Protein AF-A0A9N9GWT9-F1 (afdb_monomer_lite)

Foldseek 3Di:
DDPPPPVVVVVLVVVQVQQQQWQKDFPHDTARAEGEDQPDAAKEWEPLQCVVVVDDAPAAFQDFDDDPDPDTWGFGHKDAQTWMWTAGPVRDIDIDTGMYTYTYPVDNGIHMYDYNNRVVRRVVVVVVVVVVVVDDPDPPPPDDD

Radius of gyration: 19.14 Å; chains: 1; bounding box: 49×59×46 Å

InterPro domains:
  IPR021109 Aspartic peptidase domain superfamily [G3DSA:2.40.70.10] (4-132)

Secondary structure (DSSP, 8-state):
---HHHHHHHHHHHHHHHTTTEEEEETTEEEEEEEEETT-SSEEEEHHHHHHHT---SEE---EEE-SSS-EEEEEEEEEEEEEEEE-TTS-EEEEEEEEEEE----SS-EEEEEHHHHHHHHHHHHHHHHHHS-----------

Structure (mmCIF, N/CA/C/O backbone):
data_AF-A0A9N9GWT9-F1
#
_entry.id   AF-A0A9N9GWT9-F1
#
loop_
_atom_site.group_PDB
_atom_site.id
_atom_site.type_symbol
_atom_site.label_atom_id
_atom_site.label_alt_id
_atom_site.label_comp_id
_atom_site.label_asym_id
_atom_site.label_entity_id
_atom_site.label_seq_id
_atom_site.pdbx_PDB_ins_code
_atom_site.Cartn_x
_atom_site.Cartn_y
_atom_site.Cartn_z
_atom_site.occupancy
_atom_site.B_iso_or_equiv
_atom_site.auth_seq_id
_atom_site.auth_comp_id
_atom_site.auth_asym_id
_atom_site.auth_atom_id
_atom_site.pdbx_PDB_model_num
ATOM 1 N N . MET A 1 1 ? -6.503 30.831 30.557 1.00 34.03 1 MET A N 1
ATOM 2 C CA . MET A 1 1 ? -5.327 29.949 30.405 1.00 34.03 1 MET A CA 1
ATOM 3 C C . MET A 1 1 ? -5.705 28.859 29.419 1.00 34.03 1 MET A C 1
ATOM 5 O O . MET A 1 1 ? -6.690 28.172 29.647 1.00 34.03 1 MET A O 1
ATOM 9 N N . CYS A 1 2 ? -5.019 28.795 28.281 1.00 46.56 2 CYS A N 1
ATOM 10 C CA . CYS A 1 2 ? -5.364 27.924 27.158 1.00 46.56 2 CYS A CA 1
ATOM 11 C C . CYS A 1 2 ? -4.763 26.524 27.369 1.00 46.56 2 CYS A C 1
ATOM 13 O O . CYS A 1 2 ? -3.547 26.378 27.303 1.00 46.56 2 CYS A O 1
ATOM 15 N N . GLN A 1 3 ? -5.601 25.508 27.600 1.00 43.19 3 GLN A N 1
ATOM 16 C CA . GLN A 1 3 ? -5.197 24.093 27.715 1.00 43.19 3 GLN A CA 1
ATOM 17 C C . GLN A 1 3 ? -5.429 23.278 26.425 1.00 43.19 3 GLN A C 1
ATOM 19 O O . GLN A 1 3 ? -5.438 22.055 26.447 1.00 43.19 3 GLN A O 1
ATOM 24 N N . SER A 1 4 ? -5.601 23.928 25.273 1.00 50.72 4 SER A N 1
ATOM 25 C CA . SER A 1 4 ? -6.035 23.248 24.040 1.00 50.72 4 SER A CA 1
ATOM 26 C C . SER A 1 4 ? -4.920 22.548 23.248 1.00 50.72 4 SER A C 1
ATOM 28 O O . SER A 1 4 ? -5.225 21.804 22.326 1.00 50.72 4 SER A O 1
ATOM 30 N N . HIS A 1 5 ? -3.641 22.793 23.557 1.00 44.50 5 HIS A N 1
ATOM 31 C CA . HIS A 1 5 ? -2.523 22.343 22.709 1.00 44.50 5 HIS A CA 1
ATOM 32 C C . HIS A 1 5 ? -1.832 21.053 23.177 1.00 44.50 5 HIS A C 1
ATOM 34 O O . HIS A 1 5 ? -1.122 20.437 22.390 1.00 44.50 5 HIS A O 1
ATOM 40 N N . ILE A 1 6 ? -2.012 20.639 24.435 1.00 39.91 6 ILE A N 1
ATOM 41 C CA . ILE A 1 6 ? -1.310 19.465 24.988 1.00 39.91 6 ILE A CA 1
ATOM 42 C C . ILE A 1 6 ? -2.097 18.179 24.692 1.00 39.91 6 ILE A C 1
ATOM 44 O O . ILE A 1 6 ? -1.514 17.205 24.229 1.00 39.91 6 ILE A O 1
ATOM 48 N N . VAL A 1 7 ? -3.429 18.227 24.819 1.00 37.59 7 VAL A N 1
ATOM 49 C CA . VAL A 1 7 ? -4.326 17.077 24.588 1.00 37.59 7 VAL A CA 1
ATOM 50 C C . VAL A 1 7 ? -4.262 16.571 23.140 1.00 37.59 7 VAL A C 1
ATOM 52 O O . VAL A 1 7 ? -4.154 15.375 22.914 1.00 37.59 7 VAL A O 1
ATOM 55 N N . GLN A 1 8 ? -4.233 17.473 22.149 1.00 48.88 8 GLN A N 1
ATOM 56 C CA . GLN A 1 8 ? -4.192 17.092 20.726 1.00 48.88 8 GLN A CA 1
ATOM 57 C C . GLN A 1 8 ? -2.896 16.374 20.323 1.00 48.88 8 GLN A C 1
ATOM 59 O O . GLN A 1 8 ? -2.892 15.590 19.375 1.00 48.88 8 GLN A O 1
ATOM 64 N N . LYS A 1 9 ? -1.785 16.671 21.008 1.00 49.56 9 LYS A N 1
ATOM 65 C CA . LYS A 1 9 ? -0.478 16.093 20.694 1.00 49.56 9 LYS A CA 1
ATOM 66 C C . LYS A 1 9 ? -0.346 14.682 21.261 1.00 49.56 9 LYS A C 1
ATOM 68 O O . LYS A 1 9 ? 0.053 13.786 20.529 1.00 49.56 9 LYS A O 1
ATOM 73 N N . GLU A 1 10 ? -0.743 14.484 22.516 1.00 52.09 10 GLU A N 1
ATOM 74 C CA . GLU A 1 10 ? -0.733 13.159 23.150 1.00 52.09 10 GLU A CA 1
ATOM 75 C C . GLU A 1 10 ? -1.692 12.189 22.445 1.00 52.09 10 GLU A C 1
ATOM 77 O O . GLU A 1 10 ? -1.306 11.065 22.140 1.00 52.09 10 GLU A O 1
ATOM 82 N N . GLU A 1 11 ? -2.890 12.650 22.075 1.00 53.69 11 GLU A N 1
ATOM 83 C CA . GLU A 1 11 ? -3.880 11.840 21.354 1.00 53.69 11 GLU A CA 1
ATOM 84 C C . GLU A 1 11 ? -3.409 11.485 19.929 1.00 53.69 11 GLU A C 1
ATOM 86 O O . GLU A 1 11 ? -3.640 10.377 19.449 1.00 53.69 11 GLU A O 1
ATOM 91 N N . SER A 1 12 ? -2.672 12.386 19.265 1.00 60.41 12 SER A N 1
ATOM 92 C CA . SER A 1 12 ? -2.024 12.120 17.971 1.00 60.41 12 SER A CA 1
ATOM 93 C C . SER A 1 12 ? -0.888 11.101 18.086 1.00 60.41 12 SER A C 1
ATOM 95 O O . SER A 1 12 ? -0.756 10.240 17.216 1.00 60.41 12 SER A O 1
ATOM 97 N N . ASP A 1 13 ? -0.057 11.194 19.123 1.00 62.00 13 ASP A N 1
ATOM 98 C CA . ASP A 1 13 ? 1.092 10.304 19.323 1.00 62.00 13 ASP A CA 1
ATOM 99 C C . ASP A 1 13 ? 0.637 8.890 19.744 1.00 62.00 13 ASP A C 1
ATOM 101 O O . ASP A 1 13 ? 1.178 7.884 19.265 1.00 62.00 13 ASP A O 1
ATOM 105 N N . GLU A 1 14 ? -0.416 8.789 20.561 1.00 62.47 14 GLU A N 1
ATOM 106 C CA . GLU A 1 14 ? -1.082 7.525 20.902 1.00 62.47 14 GLU A CA 1
ATOM 107 C C . GLU A 1 14 ? -1.808 6.919 19.689 1.00 62.47 14 GLU A C 1
ATOM 109 O O . GLU A 1 14 ? -1.688 5.716 19.419 1.00 62.47 14 GLU A O 1
ATOM 114 N N . TRP A 1 15 ? -2.494 7.750 18.894 1.00 67.56 15 TRP A N 1
ATOM 115 C CA . TRP A 1 15 ? -3.095 7.348 17.621 1.00 67.56 15 TRP A CA 1
ATOM 116 C C . TRP A 1 15 ? -2.034 6.781 16.675 1.00 67.56 15 TRP A C 1
ATOM 118 O O . TRP A 1 15 ? -2.175 5.654 16.213 1.00 67.56 15 TRP A O 1
ATOM 128 N N . PHE A 1 16 ? -0.920 7.481 16.461 1.00 63.56 16 PHE A N 1
ATOM 129 C CA . PHE A 1 16 ? 0.172 7.014 15.602 1.00 63.56 16 PHE A CA 1
ATOM 130 C C . PHE A 1 16 ? 0.789 5.699 16.084 1.00 63.56 16 PHE A C 1
ATOM 132 O O . PHE A 1 16 ? 1.068 4.809 15.278 1.00 63.56 16 PHE A O 1
ATOM 139 N N . SER A 1 17 ? 0.971 5.554 17.397 1.00 66.38 17 SER A N 1
ATOM 140 C CA . SER A 1 17 ? 1.491 4.327 18.011 1.00 66.38 17 SER A CA 1
ATOM 141 C C . SER A 1 17 ? 0.524 3.149 17.842 1.00 66.38 17 SER A C 1
ATOM 143 O O . SER A 1 17 ? 0.947 2.003 17.698 1.00 66.38 17 SER A O 1
ATOM 145 N N . SER A 1 18 ? -0.781 3.424 17.779 1.00 64.19 18 SER A N 1
ATOM 146 C CA . SER A 1 18 ? -1.817 2.424 17.498 1.00 64.19 18 SER A CA 1
ATOM 147 C C . SER A 1 18 ? -1.812 1.932 16.047 1.00 64.19 18 SER A C 1
ATOM 149 O O . SER A 1 18 ? -2.374 0.870 15.775 1.00 64.19 18 SER A O 1
ATOM 151 N N . LEU A 1 19 ? -1.176 2.677 15.135 1.00 62.47 19 LEU A N 1
ATOM 152 C CA . LEU A 1 19 ? -1.139 2.402 13.698 1.00 62.47 19 LEU A CA 1
ATOM 153 C C . LEU A 1 19 ? 0.171 1.781 13.198 1.00 62.47 19 LEU A C 1
ATOM 155 O O . LEU A 1 19 ? 0.279 1.484 12.012 1.00 62.47 19 LEU A O 1
ATOM 159 N N . GLN A 1 20 ? 1.162 1.560 14.066 1.00 56.03 20 GLN A N 1
ATOM 160 C CA . GLN A 1 20 ? 2.443 0.966 13.656 1.00 56.03 20 GLN A CA 1
ATOM 161 C C . GLN A 1 20 ? 2.331 -0.479 13.132 1.00 56.03 20 GLN A C 1
ATOM 163 O O . GLN A 1 20 ? 3.287 -0.964 12.541 1.00 56.03 20 GLN A O 1
ATOM 168 N N . TYR A 1 21 ? 1.177 -1.140 13.296 1.00 57.69 21 TYR A N 1
ATOM 169 C CA . TYR A 1 21 ? 0.906 -2.501 12.814 1.00 57.69 21 TYR A CA 1
ATOM 170 C C . TYR A 1 21 ? -0.539 -2.614 12.322 1.00 57.69 21 TYR A C 1
ATOM 172 O O . TYR A 1 21 ? -1.400 -3.221 12.968 1.00 57.69 21 TYR A O 1
ATOM 180 N N . LEU A 1 22 ? -0.843 -1.933 11.220 1.00 68.06 22 LEU A N 1
ATOM 181 C CA . LEU A 1 22 ? -2.191 -1.918 10.669 1.00 68.06 22 LEU A CA 1
ATOM 182 C C . LEU A 1 22 ? -2.454 -3.165 9.831 1.00 68.06 22 LEU A C 1
ATOM 184 O O . LEU A 1 22 ? -1.637 -3.576 9.015 1.00 68.06 22 LEU A O 1
ATOM 188 N N . ASN A 1 23 ? -3.658 -3.712 9.975 1.00 78.38 23 ASN A N 1
ATOM 189 C CA . ASN A 1 23 ? -4.225 -4.546 8.927 1.00 78.38 23 ASN A CA 1
ATOM 190 C C . ASN A 1 23 ? -4.847 -3.603 7.902 1.00 78.38 23 ASN A C 1
ATOM 192 O O . ASN A 1 23 ? -5.929 -3.043 8.127 1.00 78.38 23 ASN A O 1
ATOM 196 N N . ALA A 1 24 ? -4.134 -3.395 6.803 1.00 84.44 24 ALA A N 1
ATOM 197 C CA . ALA A 1 24 ? -4.643 -2.641 5.677 1.00 84.44 24 ALA A CA 1
ATOM 198 C C . ALA A 1 24 ? -5.363 -3.584 4.718 1.00 84.44 24 ALA A C 1
ATOM 200 O O . ALA A 1 24 ? -4.994 -4.745 4.545 1.00 84.44 24 ALA A O 1
ATOM 201 N N . LYS A 1 25 ? -6.411 -3.077 4.082 1.00 88.19 25 LYS A N 1
ATOM 202 C CA . LYS A 1 25 ? -7.122 -3.776 3.026 1.00 88.19 25 LYS A CA 1
ATOM 203 C C . LYS A 1 25 ? -7.081 -2.933 1.764 1.00 88.19 25 LYS A C 1
ATOM 205 O O . LYS A 1 25 ? -7.479 -1.769 1.782 1.00 88.19 25 LYS A O 1
ATOM 210 N N . ILE A 1 26 ? -6.623 -3.541 0.681 1.00 89.12 26 ILE A N 1
ATOM 211 C CA . ILE A 1 26 ? -6.654 -2.965 -0.662 1.00 89.12 26 ILE A CA 1
ATOM 212 C C . ILE A 1 26 ? -7.534 -3.877 -1.504 1.00 89.12 26 ILE A C 1
ATOM 214 O O . ILE A 1 26 ? -7.266 -5.074 -1.589 1.00 89.12 26 ILE A O 1
ATOM 218 N N . ASP A 1 27 ? -8.616 -3.338 -2.063 1.00 87.12 27 ASP A N 1
ATOM 219 C CA . ASP A 1 27 ? -9.694 -4.111 -2.689 1.00 87.12 27 ASP A CA 1
ATOM 220 C C . ASP A 1 27 ? -10.174 -5.274 -1.792 1.00 87.12 27 ASP A C 1
ATOM 222 O O . ASP A 1 27 ? -10.892 -5.081 -0.801 1.00 87.12 27 ASP A O 1
ATOM 226 N N . ASN A 1 28 ? -9.740 -6.494 -2.121 1.00 85.94 28 ASN A N 1
ATOM 227 C CA . ASN A 1 28 ? -10.047 -7.738 -1.421 1.00 85.94 28 ASN A CA 1
ATOM 228 C C . ASN A 1 28 ? -8.828 -8.369 -0.730 1.00 85.94 28 ASN A C 1
ATOM 230 O O . ASN A 1 28 ? -8.996 -9.362 -0.024 1.00 85.94 28 ASN A O 1
ATOM 234 N N . LEU A 1 29 ? -7.634 -7.796 -0.894 1.00 89.19 29 LEU A N 1
ATOM 235 C CA . LEU A 1 29 ? -6.397 -8.283 -0.297 1.00 89.19 29 LEU A CA 1
ATOM 236 C C . LEU A 1 29 ? -6.193 -7.661 1.084 1.00 89.19 29 LEU A C 1
ATOM 238 O O . LEU A 1 29 ? -6.209 -6.439 1.238 1.00 89.19 29 LEU A O 1
ATOM 242 N N . LEU A 1 30 ? -5.992 -8.514 2.086 1.00 88.81 30 LEU A N 1
ATOM 243 C CA . LEU A 1 30 ? -5.584 -8.096 3.420 1.00 88.81 30 LEU A CA 1
ATOM 244 C C . LEU A 1 30 ? -4.057 -8.130 3.501 1.00 88.81 30 LEU A C 1
ATOM 246 O O . LEU A 1 30 ? -3.447 -9.162 3.237 1.00 88.81 30 LEU A O 1
ATOM 250 N N . ILE 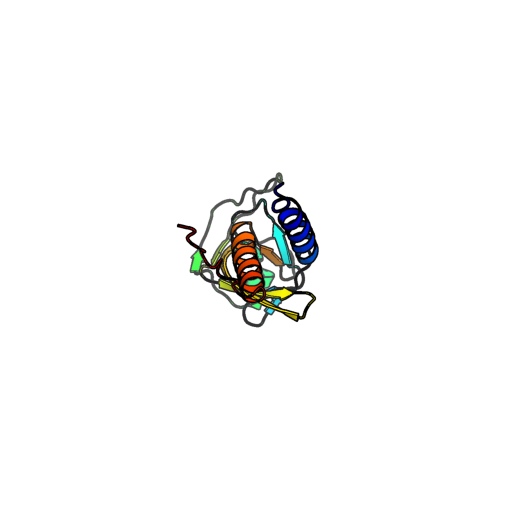A 1 31 ? -3.469 -6.996 3.862 1.00 87.31 31 ILE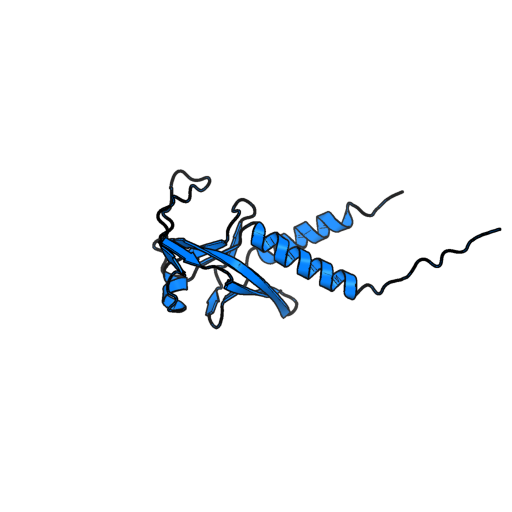 A N 1
ATOM 251 C CA . ILE A 1 31 ? -2.032 -6.801 4.010 1.00 87.31 31 ILE A CA 1
ATOM 252 C C . ILE A 1 31 ? -1.765 -6.625 5.501 1.00 87.31 31 ILE A C 1
ATOM 254 O O . ILE A 1 31 ? -2.151 -5.618 6.100 1.00 87.31 31 ILE A O 1
ATOM 258 N N . SER A 1 32 ? -1.159 -7.647 6.100 1.00 80.00 32 SER A N 1
ATOM 259 C CA . SER A 1 32 ? -0.766 -7.649 7.511 1.00 80.00 32 SER A CA 1
ATOM 260 C C . SER A 1 32 ? 0.564 -6.940 7.746 1.00 80.00 32 SER A C 1
ATOM 262 O O . SER A 1 32 ? 0.766 -6.392 8.826 1.00 80.00 32 SER A O 1
ATOM 264 N N . ASP A 1 33 ? 1.447 -6.918 6.743 1.00 81.62 33 ASP A N 1
ATOM 265 C CA . ASP A 1 33 ? 2.705 -6.173 6.785 1.00 81.62 33 ASP A CA 1
ATOM 266 C C . ASP A 1 33 ? 2.514 -4.775 6.185 1.00 81.62 33 ASP A C 1
ATOM 268 O O . ASP A 1 33 ? 2.938 -4.456 5.069 1.00 81.62 33 ASP A O 1
ATOM 272 N N . SER A 1 34 ? 1.758 -3.948 6.911 1.00 82.25 34 SER A N 1
ATOM 273 C CA . SER A 1 34 ? 1.607 -2.539 6.568 1.00 82.25 34 SER A CA 1
ATOM 274 C C . SER A 1 34 ? 2.163 -1.633 7.656 1.00 82.25 34 SER A C 1
ATOM 276 O O . SER A 1 34 ? 1.851 -1.791 8.839 1.00 82.25 34 SER A O 1
ATOM 278 N N . PHE A 1 35 ? 2.987 -0.669 7.247 1.00 78.44 35 PHE A N 1
ATOM 279 C CA . PHE A 1 35 ? 3.651 0.257 8.157 1.00 78.44 35 PHE A CA 1
ATOM 280 C C . PHE A 1 35 ? 3.547 1.706 7.681 1.00 78.44 35 PHE A C 1
ATOM 282 O O . PHE A 1 35 ? 3.382 2.010 6.496 1.00 78.44 35 PHE A O 1
ATOM 289 N N . LEU A 1 36 ? 3.632 2.619 8.647 1.00 81.44 36 LEU A N 1
ATOM 290 C CA . LEU A 1 36 ? 3.607 4.056 8.415 1.00 81.44 36 LEU A CA 1
ATOM 291 C C . LEU A 1 36 ? 5.032 4.595 8.336 1.00 81.44 36 LEU A C 1
ATOM 293 O O . LEU A 1 36 ? 5.801 4.442 9.285 1.00 81.44 36 LEU A O 1
ATOM 297 N N . ASP A 1 37 ? 5.355 5.297 7.252 1.00 81.38 37 ASP A N 1
ATOM 298 C CA . ASP A 1 37 ? 6.605 6.044 7.143 1.00 81.38 37 ASP A CA 1
ATOM 299 C C . ASP A 1 37 ? 6.324 7.547 6.993 1.00 81.38 37 ASP A C 1
ATOM 301 O O . ASP A 1 37 ? 6.098 8.035 5.881 1.00 81.38 37 ASP A O 1
ATOM 305 N N . PRO A 1 38 ? 6.371 8.331 8.088 1.00 78.19 38 PRO A N 1
ATOM 306 C CA . PRO A 1 38 ? 6.169 9.777 8.021 1.00 78.19 38 PRO A CA 1
ATOM 307 C C . PRO A 1 38 ? 7.296 10.508 7.275 1.00 78.19 38 PRO A C 1
ATOM 309 O O . PRO A 1 38 ? 7.157 11.695 6.984 1.00 78.19 38 PRO A O 1
ATOM 312 N N . ARG A 1 39 ? 8.421 9.837 6.982 1.00 78.25 39 ARG A N 1
ATOM 313 C CA . ARG A 1 39 ? 9.522 10.402 6.189 1.00 78.25 39 ARG A CA 1
ATOM 314 C C . ARG A 1 39 ? 9.372 10.137 4.695 1.00 78.25 39 ARG A C 1
ATOM 316 O O . ARG A 1 39 ? 10.058 10.795 3.915 1.00 78.25 39 ARG A O 1
ATOM 323 N N . SER A 1 40 ? 8.488 9.226 4.294 1.00 80.75 40 SER A N 1
ATOM 324 C CA . SER A 1 40 ? 8.118 9.042 2.894 1.00 80.75 40 SER A CA 1
ATOM 325 C C . SER A 1 40 ? 6.961 9.968 2.541 1.00 80.75 40 SER A C 1
ATOM 327 O O . SER A 1 40 ? 6.009 10.096 3.300 1.00 80.75 40 SER A O 1
ATOM 329 N N . GLU A 1 41 ? 6.989 10.614 1.381 1.00 82.56 41 GLU A N 1
ATOM 330 C CA . GLU A 1 41 ? 5.869 11.451 0.930 1.00 82.56 41 GLU A CA 1
ATOM 331 C C . GLU A 1 41 ? 4.750 10.620 0.278 1.00 82.56 41 GLU A C 1
ATOM 333 O O . GLU A 1 41 ? 3.566 10.963 0.373 1.00 82.56 41 GLU A O 1
ATOM 338 N N . ILE A 1 42 ? 5.126 9.499 -0.342 1.00 81.56 42 ILE A N 1
ATOM 339 C CA . ILE A 1 42 ? 4.289 8.662 -1.208 1.00 81.56 42 ILE A CA 1
ATOM 340 C C . ILE A 1 42 ? 4.180 7.261 -0.590 1.00 81.56 42 ILE A C 1
ATOM 342 O O . ILE A 1 42 ? 5.064 6.828 0.152 1.00 81.56 42 ILE A O 1
ATOM 346 N N . GLY A 1 43 ? 3.079 6.556 -0.859 1.00 88.56 43 GLY A N 1
ATOM 347 C CA . GLY A 1 43 ? 2.949 5.156 -0.466 1.00 88.56 43 GLY A CA 1
ATOM 348 C C . GLY A 1 43 ? 3.756 4.219 -1.368 1.00 88.56 43 GLY A C 1
ATOM 349 O O . GLY A 1 43 ? 3.993 4.522 -2.537 1.00 88.56 43 GLY A O 1
ATOM 350 N N . VAL A 1 44 ? 4.146 3.057 -0.851 1.00 89.75 44 VAL A N 1
ATOM 351 C CA . VAL A 1 44 ? 4.924 2.061 -1.599 1.00 89.75 44 VAL A CA 1
ATOM 352 C C . VAL A 1 44 ? 4.259 0.689 -1.526 1.00 89.75 44 VAL A C 1
ATOM 354 O O . VAL A 1 44 ? 3.790 0.283 -0.465 1.00 89.75 44 VAL A O 1
ATOM 357 N N . LEU A 1 45 ? 4.230 -0.004 -2.664 1.00 91.50 45 LEU A N 1
ATOM 358 C CA . LEU A 1 45 ? 3.732 -1.369 -2.835 1.00 91.50 45 LEU A CA 1
ATOM 359 C C . LEU A 1 45 ? 4.853 -2.246 -3.389 1.00 91.50 45 LEU A C 1
ATOM 361 O O . LEU A 1 45 ? 5.570 -1.814 -4.296 1.00 91.50 45 LEU A O 1
ATOM 365 N N . ASN A 1 46 ? 4.977 -3.471 -2.885 1.00 91.50 46 ASN A N 1
ATOM 366 C CA . ASN A 1 46 ? 5.934 -4.431 -3.429 1.00 91.50 46 ASN A CA 1
ATOM 367 C C . ASN A 1 46 ? 5.349 -5.334 -4.528 1.00 91.50 46 ASN A C 1
ATOM 369 O O . ASN A 1 46 ? 4.129 -5.454 -4.670 1.00 91.50 46 ASN A O 1
ATOM 373 N N . ASP A 1 47 ? 6.232 -6.021 -5.257 1.00 91.50 47 ASP A N 1
ATOM 374 C CA . ASP A 1 47 ? 5.895 -7.022 -6.281 1.00 91.50 47 ASP A CA 1
ATOM 375 C C . ASP A 1 47 ? 4.856 -8.043 -5.812 1.00 91.50 47 ASP A C 1
ATOM 377 O O . ASP A 1 47 ? 3.882 -8.292 -6.522 1.00 91.50 47 ASP A O 1
ATOM 381 N N . SER A 1 48 ? 5.019 -8.607 -4.611 1.00 91.81 48 SER A N 1
ATOM 382 C CA . SER A 1 48 ? 4.079 -9.602 -4.080 1.00 91.81 48 SER A CA 1
ATOM 383 C C . SER A 1 48 ? 2.653 -9.047 -3.975 1.00 91.81 48 SER A C 1
ATOM 385 O O . SER A 1 48 ? 1.698 -9.691 -4.415 1.00 91.81 48 SER A O 1
ATOM 387 N N . THR A 1 49 ? 2.502 -7.806 -3.501 1.00 92.25 49 THR A N 1
ATOM 388 C CA . THR A 1 49 ? 1.193 -7.142 -3.409 1.00 92.25 49 THR A CA 1
ATOM 389 C C . THR A 1 49 ? 0.571 -6.920 -4.783 1.00 92.25 49 THR A C 1
ATOM 391 O O . THR A 1 49 ? -0.599 -7.239 -4.993 1.00 92.25 49 THR A O 1
ATOM 394 N N . ILE A 1 50 ? 1.347 -6.402 -5.737 1.00 92.06 50 ILE A N 1
ATOM 395 C CA . ILE A 1 50 ? 0.854 -6.130 -7.094 1.00 92.06 50 ILE A CA 1
ATOM 396 C C . ILE A 1 50 ? 0.449 -7.426 -7.802 1.00 92.06 50 ILE A C 1
ATOM 398 O O . ILE A 1 50 ? -0.617 -7.483 -8.418 1.00 92.06 50 ILE A O 1
ATOM 402 N N . ASN A 1 51 ? 1.254 -8.480 -7.658 1.00 91.75 51 ASN A N 1
ATOM 403 C CA . ASN A 1 51 ? 0.978 -9.795 -8.227 1.00 91.75 51 ASN A CA 1
ATOM 404 C C . ASN A 1 51 ? -0.278 -10.428 -7.618 1.00 91.75 51 ASN A C 1
ATOM 406 O O . ASN A 1 51 ? -1.105 -10.964 -8.355 1.00 91.75 51 ASN A O 1
ATOM 410 N N . ALA A 1 52 ? -0.464 -10.322 -6.299 1.00 91.50 52 ALA A N 1
ATOM 411 C CA . ALA A 1 52 ? -1.654 -10.825 -5.615 1.00 91.50 52 ALA A CA 1
ATOM 412 C C . ALA A 1 52 ? -2.935 -10.084 -6.034 1.00 91.50 52 ALA A C 1
ATOM 414 O O . ALA A 1 52 ? -3.996 -10.697 -6.151 1.00 91.50 52 ALA A O 1
ATOM 415 N N . LEU A 1 53 ? -2.839 -8.777 -6.292 1.00 91.06 53 LEU A N 1
ATOM 416 C CA . LEU A 1 53 ? -3.947 -7.966 -6.802 1.00 91.06 53 LEU A CA 1
ATOM 417 C C . LEU A 1 53 ? -4.190 -8.167 -8.309 1.00 91.06 53 LEU A C 1
ATOM 419 O O . LEU A 1 53 ? -5.251 -7.804 -8.817 1.00 91.06 53 LEU A O 1
ATOM 423 N N . GLY A 1 54 ? -3.221 -8.729 -9.041 1.00 91.81 54 GLY A N 1
ATOM 424 C CA . GLY A 1 54 ? -3.268 -8.846 -10.500 1.00 91.81 54 GLY A CA 1
ATOM 425 C C . GLY A 1 54 ? -3.286 -7.488 -11.209 1.00 91.81 54 GLY A C 1
ATOM 426 O O . GLY A 1 54 ? -3.786 -7.373 -12.332 1.00 91.81 54 GLY A O 1
ATOM 427 N N . TRP A 1 55 ? -2.791 -6.443 -10.545 1.00 91.12 55 TRP A N 1
ATOM 428 C CA . TRP A 1 55 ? -2.827 -5.081 -11.059 1.00 91.12 55 TRP A CA 1
ATOM 429 C C . TRP A 1 55 ? -1.744 -4.839 -12.107 1.00 91.12 55 TRP A C 1
ATOM 431 O O . TRP A 1 55 ? -0.673 -5.442 -12.101 1.00 91.12 55 TRP A O 1
ATOM 441 N N . LYS A 1 56 ? -2.018 -3.895 -13.008 1.00 88.00 56 LYS A N 1
ATOM 442 C CA . LYS A 1 56 ? -1.038 -3.374 -13.963 1.00 88.00 56 LYS A CA 1
ATOM 443 C C . LYS A 1 56 ? -0.807 -1.906 -13.668 1.00 88.00 56 LYS A C 1
ATOM 445 O O . LYS A 1 56 ? -1.773 -1.172 -13.483 1.00 88.00 56 LYS A O 1
ATOM 450 N N . ALA A 1 57 ? 0.458 -1.495 -13.633 1.00 85.75 57 ALA A N 1
ATOM 451 C CA . ALA A 1 57 ? 0.815 -0.106 -13.386 1.00 85.75 57 ALA A CA 1
ATOM 452 C C . ALA A 1 57 ? 0.119 0.819 -14.392 1.00 85.75 57 ALA A C 1
ATOM 454 O O . ALA A 1 57 ? 0.150 0.572 -15.600 1.00 85.75 57 ALA A O 1
ATOM 455 N N . ASN A 1 58 ? -0.472 1.907 -13.893 1.00 86.12 58 ASN A N 1
ATOM 456 C CA . ASN A 1 58 ? -1.113 2.927 -14.724 1.00 86.12 58 ASN A CA 1
ATOM 457 C C . ASN A 1 58 ? -0.081 3.559 -15.665 1.00 86.12 58 ASN A C 1
ATOM 459 O O . ASN A 1 58 ? -0.374 3.906 -16.809 1.00 86.12 58 ASN A O 1
ATOM 463 N N . LYS A 1 59 ? 1.142 3.716 -15.152 1.00 84.50 59 LYS A N 1
ATOM 464 C CA . LYS A 1 59 ? 2.293 4.253 -15.866 1.00 84.50 59 LYS A CA 1
ATOM 465 C C . LYS A 1 59 ? 3.553 3.535 -15.397 1.00 84.50 59 LYS A C 1
ATOM 467 O O . LYS A 1 59 ? 3.724 3.339 -14.193 1.00 84.50 59 LYS A O 1
ATOM 472 N N . SER A 1 60 ? 4.444 3.187 -16.323 1.00 80.81 60 SER A N 1
ATOM 473 C CA . SER A 1 60 ? 5.789 2.740 -15.960 1.00 80.81 60 SER A CA 1
ATOM 474 C C . SER A 1 60 ? 6.573 3.885 -15.319 1.00 80.81 60 SER A C 1
ATOM 476 O O . SER A 1 60 ? 6.390 5.063 -15.643 1.00 80.81 60 SER A O 1
ATOM 478 N N . SER A 1 61 ? 7.438 3.534 -14.380 1.00 79.00 61 SER A N 1
ATOM 479 C CA . SER A 1 61 ? 8.372 4.459 -13.753 1.00 79.00 61 SER A CA 1
ATOM 480 C C . SER A 1 61 ? 9.774 3.909 -13.900 1.00 79.00 61 SER A C 1
ATOM 482 O O . SER A 1 61 ? 9.934 2.699 -13.911 1.00 79.00 61 SER A O 1
ATOM 484 N N . ASP A 1 62 ? 10.756 4.799 -13.976 1.00 75.50 62 ASP A N 1
ATOM 485 C CA . ASP A 1 62 ? 12.181 4.458 -13.881 1.00 75.50 62 ASP A CA 1
ATOM 486 C C . ASP A 1 62 ? 12.911 5.407 -12.915 1.00 75.50 62 ASP A C 1
ATOM 488 O O . ASP A 1 62 ? 14.133 5.538 -12.938 1.00 75.50 62 ASP A O 1
ATOM 492 N N . PHE A 1 63 ? 12.168 6.121 -12.062 1.00 75.31 63 PHE A N 1
ATOM 493 C CA . PHE A 1 63 ? 12.783 7.014 -11.085 1.00 75.31 63 PHE A CA 1
ATOM 494 C C . PHE A 1 63 ? 13.382 6.215 -9.927 1.00 75.31 63 PHE A C 1
ATOM 496 O O . PHE A 1 63 ? 12.750 5.305 -9.379 1.00 75.31 63 PHE A O 1
ATOM 503 N N . ASP A 1 64 ? 14.588 6.598 -9.525 1.00 75.12 64 ASP A N 1
ATOM 504 C CA . ASP A 1 64 ? 15.241 6.038 -8.352 1.00 75.12 64 ASP A CA 1
ATOM 505 C C . ASP A 1 64 ? 14.587 6.593 -7.082 1.00 75.12 64 ASP A C 1
ATOM 507 O O . ASP A 1 64 ? 14.632 7.794 -6.801 1.00 75.12 64 ASP A O 1
ATOM 511 N N . ILE A 1 65 ? 13.995 5.708 -6.282 1.00 73.38 65 ILE A N 1
ATOM 512 C CA . ILE A 1 65 ? 13.541 6.040 -4.937 1.00 73.38 65 ILE A CA 1
ATOM 513 C C . ILE A 1 65 ? 14.763 5.981 -4.033 1.00 73.38 65 ILE A C 1
ATOM 515 O O . ILE A 1 65 ? 15.256 4.913 -3.652 1.00 73.38 65 ILE A O 1
ATOM 519 N N . LYS A 1 66 ? 15.276 7.160 -3.692 1.00 70.00 66 LYS A N 1
ATOM 520 C CA . LYS A 1 66 ? 16.341 7.293 -2.708 1.00 70.00 66 LYS A CA 1
ATOM 521 C C . LYS A 1 66 ? 15.727 7.409 -1.318 1.00 70.00 66 LYS A C 1
ATOM 523 O O . LYS A 1 66 ? 15.269 8.475 -0.918 1.00 70.00 66 LYS A O 1
ATOM 528 N N . GLY A 1 67 ? 15.737 6.299 -0.588 1.00 64.19 67 GLY A N 1
ATOM 529 C CA . GLY A 1 67 ? 15.470 6.311 0.845 1.00 64.19 67 GLY A CA 1
ATOM 530 C C . GLY A 1 67 ? 16.634 6.918 1.634 1.00 64.19 67 GLY A C 1
ATOM 531 O O . GLY A 1 67 ? 17.668 7.306 1.089 1.00 64.19 67 GLY A O 1
ATOM 532 N N . ASN A 1 68 ? 16.494 6.942 2.957 1.00 61.62 68 ASN A N 1
ATOM 533 C CA . ASN A 1 68 ? 17.558 7.391 3.861 1.00 61.62 68 ASN A CA 1
ATOM 534 C C . ASN A 1 68 ? 18.690 6.346 4.028 1.00 61.62 68 ASN A C 1
ATOM 536 O O . ASN A 1 68 ? 19.612 6.541 4.819 1.00 61.62 68 ASN A O 1
ATOM 540 N N . SER A 1 69 ? 18.596 5.215 3.323 1.00 60.62 69 SER A N 1
ATOM 541 C CA . SER A 1 69 ? 19.580 4.135 3.308 1.00 60.62 69 SER A CA 1
ATOM 542 C C . SER A 1 69 ? 20.564 4.306 2.144 1.00 60.62 69 SER A C 1
ATOM 544 O O . SER A 1 69 ? 20.372 5.116 1.237 1.00 60.62 69 SER A O 1
ATOM 546 N N . LYS A 1 70 ? 21.649 3.525 2.148 1.00 60.28 70 LYS A N 1
ATOM 547 C CA . LYS A 1 70 ? 22.619 3.504 1.039 1.00 60.28 70 LYS A CA 1
ATOM 548 C C . LYS A 1 70 ? 22.054 2.901 -0.256 1.00 60.28 70 LYS A C 1
ATOM 550 O O . LYS A 1 70 ? 22.718 2.991 -1.283 1.00 60.28 70 LYS A O 1
ATOM 555 N N . HIS A 1 71 ? 20.870 2.292 -0.214 1.00 58.62 71 HIS A N 1
ATOM 556 C CA . HIS A 1 71 ? 20.290 1.566 -1.336 1.00 58.62 71 HIS A CA 1
ATOM 557 C C . HIS A 1 71 ? 19.181 2.401 -1.985 1.00 58.62 71 HIS A C 1
ATOM 559 O O . HIS A 1 71 ? 18.166 2.704 -1.360 1.00 58.62 71 HIS A O 1
ATOM 565 N N . SER A 1 72 ? 19.389 2.791 -3.244 1.00 60.03 72 SER A N 1
ATOM 566 C CA . SER A 1 72 ? 18.338 3.321 -4.113 1.00 60.03 72 SER A CA 1
ATOM 567 C C . SER A 1 7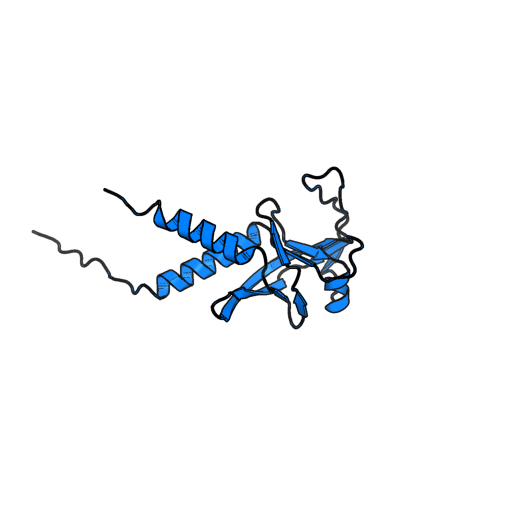2 ? 17.531 2.153 -4.667 1.00 60.03 72 SER A C 1
ATOM 569 O O . SER A 1 72 ? 18.103 1.259 -5.291 1.00 60.03 72 SER A O 1
ATOM 571 N N . THR A 1 73 ? 16.221 2.157 -4.442 1.00 75.62 73 THR A N 1
ATOM 572 C CA . THR A 1 73 ? 15.323 1.160 -5.036 1.00 75.62 73 THR A CA 1
ATOM 573 C C . THR A 1 73 ? 14.672 1.778 -6.259 1.00 75.62 73 THR A C 1
ATOM 575 O O . THR A 1 73 ? 14.209 2.917 -6.202 1.00 75.62 73 THR A O 1
ATOM 578 N N . LYS A 1 74 ? 14.646 1.057 -7.379 1.00 83.44 74 LYS A N 1
ATOM 579 C CA . LYS A 1 74 ? 13.975 1.551 -8.580 1.00 83.44 74 LYS A CA 1
ATOM 580 C C . LYS A 1 74 ? 12.469 1.438 -8.415 1.00 83.44 74 LYS A C 1
ATOM 582 O O . LYS A 1 74 ? 11.961 0.391 -8.024 1.00 83.44 74 LYS A O 1
ATOM 587 N N . SER A 1 75 ? 11.770 2.522 -8.733 1.00 85.56 75 SER A N 1
ATOM 588 C CA . SER A 1 75 ? 10.333 2.438 -8.961 1.00 85.56 75 SER A CA 1
ATOM 589 C C . SER A 1 75 ? 10.079 1.749 -10.294 1.00 85.56 75 SER A C 1
ATOM 591 O O . SER A 1 75 ? 10.698 2.123 -11.281 1.00 85.56 75 SER A O 1
ATOM 593 N N . LEU A 1 76 ? 9.179 0.772 -10.324 1.00 88.00 76 LEU A N 1
ATOM 594 C CA . LEU A 1 76 ? 8.812 0.023 -11.531 1.00 88.00 76 LEU A CA 1
ATOM 595 C C . LEU A 1 76 ? 7.533 0.569 -12.182 1.00 88.00 76 LEU A C 1
ATOM 597 O O . LEU A 1 76 ? 7.285 0.408 -13.379 1.00 88.00 76 LEU A O 1
ATOM 601 N N . GLY A 1 77 ? 6.714 1.274 -11.405 1.00 90.50 77 GLY A N 1
ATOM 602 C CA . GLY A 1 77 ? 5.423 1.765 -11.857 1.00 90.50 77 GLY A CA 1
ATOM 603 C C . GLY A 1 77 ? 4.721 2.660 -10.847 1.00 90.50 77 GLY A C 1
ATOM 604 O O . GLY A 1 77 ? 5.125 2.762 -9.688 1.00 90.50 77 GLY A O 1
ATOM 605 N N . TRP A 1 78 ? 3.658 3.306 -11.318 1.00 90.44 78 TRP A N 1
ATOM 606 C CA . TRP A 1 78 ? 2.774 4.155 -10.525 1.00 90.44 78 TRP A CA 1
ATOM 607 C C . TRP A 1 78 ? 1.347 3.634 -10.560 1.00 90.44 78 TRP A C 1
ATOM 609 O O . TRP A 1 78 ? 0.822 3.290 -11.623 1.00 90.44 78 TRP A O 1
ATOM 619 N N . PHE A 1 79 ? 0.707 3.691 -9.402 1.00 90.31 79 PHE A N 1
ATOM 620 C CA . PHE A 1 79 ? -0.722 3.505 -9.236 1.00 90.31 79 PHE A CA 1
ATOM 621 C C . PHE A 1 79 ? -1.303 4.793 -8.670 1.00 90.31 79 PHE A C 1
ATOM 623 O O . PHE A 1 79 ? -0.827 5.308 -7.656 1.00 90.31 79 PHE A O 1
ATOM 630 N N . THR A 1 80 ? -2.307 5.339 -9.342 1.00 90.12 80 THR A N 1
ATOM 631 C CA . THR A 1 80 ? -3.007 6.543 -8.892 1.00 90.12 80 THR A CA 1
ATOM 632 C C . THR A 1 80 ? -4.408 6.189 -8.445 1.00 90.12 80 THR A C 1
ATOM 634 O O . THR A 1 80 ? -4.987 5.219 -8.928 1.00 90.12 80 THR A O 1
ATOM 637 N N . ASP A 1 81 ? -4.942 6.992 -7.530 1.00 88.69 81 ASP A N 1
ATOM 638 C CA . ASP A 1 81 ? -6.325 6.880 -7.062 1.00 88.69 81 ASP A CA 1
ATOM 639 C C . ASP A 1 81 ? -6.688 5.505 -6.475 1.00 88.69 81 ASP A C 1
ATOM 641 O O . ASP A 1 81 ? -7.829 5.051 -6.548 1.00 88.69 81 ASP A O 1
ATOM 645 N N . VAL A 1 82 ? -5.721 4.857 -5.825 1.00 89.50 82 VAL A N 1
ATOM 646 C CA . VAL A 1 82 ? -5.929 3.587 -5.129 1.00 89.50 82 VAL A CA 1
ATOM 647 C C . VAL A 1 82 ? -6.621 3.838 -3.798 1.00 89.50 82 VAL A C 1
ATOM 649 O O . VAL A 1 82 ? -6.127 4.613 -2.976 1.00 89.50 82 VAL A O 1
ATOM 652 N N . SER A 1 83 ? -7.740 3.155 -3.560 1.00 90.50 83 SER A N 1
ATOM 653 C CA . SER A 1 83 ? -8.424 3.147 -2.267 1.00 90.50 83 SER A CA 1
ATOM 654 C C . SER A 1 83 ? -7.808 2.124 -1.315 1.00 90.50 83 SER A C 1
ATOM 656 O O . SER A 1 83 ? -7.740 0.937 -1.636 1.00 90.50 83 SER A O 1
ATOM 658 N N . VAL A 1 84 ? -7.425 2.570 -0.120 1.00 88.62 84 VAL A N 1
ATOM 659 C CA . VAL A 1 84 ? -6.966 1.707 0.973 1.00 88.62 84 VAL A CA 1
ATOM 660 C C . VAL A 1 84 ? -7.883 1.894 2.168 1.00 88.62 84 VAL A C 1
ATOM 662 O O . VAL A 1 84 ? -8.116 3.016 2.625 1.00 88.62 84 VAL A O 1
ATOM 665 N N . SER A 1 85 ? -8.385 0.777 2.680 1.00 87.94 85 SER A N 1
ATOM 666 C CA . SER A 1 85 ? -9.178 0.720 3.899 1.00 87.94 85 SER A CA 1
ATOM 667 C C . SER A 1 85 ? -8.302 0.265 5.059 1.00 87.94 85 SER A C 1
ATOM 669 O O . SER A 1 85 ? -7.701 -0.805 5.024 1.00 87.94 85 SER A O 1
ATOM 671 N N . ILE A 1 86 ? -8.250 1.070 6.110 1.00 83.56 86 ILE A N 1
ATOM 672 C CA . ILE A 1 86 ? -7.490 0.792 7.324 1.00 83.56 86 ILE A CA 1
ATOM 673 C C . ILE A 1 86 ? -8.479 0.465 8.431 1.00 83.56 86 ILE A C 1
ATOM 675 O O . ILE A 1 86 ? -9.372 1.268 8.725 1.00 83.56 86 ILE A O 1
ATOM 679 N N . LYS A 1 87 ? -8.317 -0.709 9.045 1.00 78.44 87 LYS A N 1
ATOM 680 C CA . LYS A 1 87 ? -9.130 -1.123 10.186 1.00 78.44 87 LYS A CA 1
ATOM 681 C C . LYS A 1 87 ? -8.407 -0.823 11.497 1.00 78.44 87 LYS A C 1
ATOM 683 O O . LYS A 1 87 ? -7.284 -1.272 11.711 1.00 78.44 87 LYS A O 1
ATOM 688 N N . TYR A 1 88 ? -9.084 -0.103 12.382 1.00 72.44 88 TYR A N 1
ATOM 689 C CA . TYR A 1 88 ? -8.613 0.238 13.721 1.00 72.44 88 TYR A CA 1
ATOM 690 C C . TYR A 1 88 ? -8.961 -0.855 14.737 1.00 72.44 88 TYR A C 1
ATOM 692 O O . TYR A 1 88 ? -9.792 -1.736 14.487 1.00 72.44 88 TYR A O 1
ATOM 700 N N . LYS A 1 89 ? -8.336 -0.779 15.919 1.00 69.31 89 LYS A N 1
ATOM 701 C CA . LYS A 1 89 ? -8.569 -1.714 17.033 1.00 69.31 89 LYS A CA 1
ATOM 702 C C . LYS A 1 89 ? -10.017 -1.710 17.538 1.00 69.31 89 LYS A C 1
ATOM 704 O O . LYS A 1 89 ? -10.501 -2.746 17.974 1.00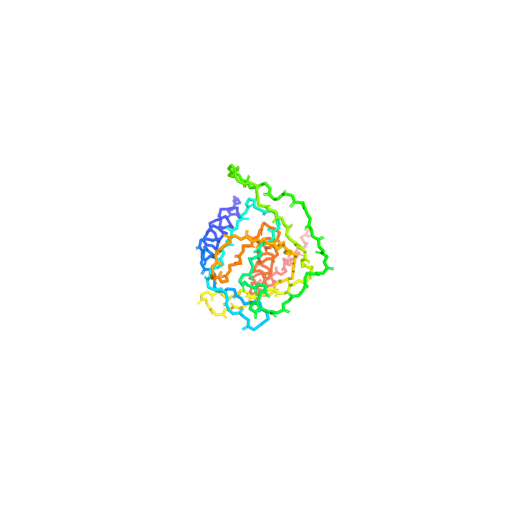 69.31 89 LYS A O 1
ATOM 709 N N . ASP A 1 90 ? -10.714 -0.582 17.438 1.00 70.31 90 ASP A N 1
ATOM 710 C CA . ASP A 1 90 ? -12.130 -0.421 17.805 1.00 70.31 90 ASP A CA 1
ATOM 711 C C . ASP A 1 90 ? -13.105 -0.974 16.741 1.00 70.31 90 ASP A C 1
ATOM 713 O O . ASP A 1 90 ? -14.321 -0.913 16.906 1.00 70.31 90 ASP A O 1
ATOM 717 N N . GLY A 1 91 ? -12.584 -1.527 15.638 1.00 71.88 91 GLY A N 1
ATOM 718 C CA . GLY A 1 91 ? -13.372 -2.050 14.525 1.00 71.88 91 GLY A CA 1
ATOM 719 C C . GLY A 1 91 ? -13.807 -0.991 13.511 1.00 71.88 91 GLY A C 1
ATOM 720 O O . GLY A 1 91 ? -14.342 -1.360 12.460 1.00 71.88 91 GLY A O 1
ATOM 721 N N . LYS A 1 92 ? -13.534 0.296 13.761 1.00 76.75 92 LYS A N 1
ATOM 722 C CA . LYS A 1 92 ? -13.768 1.364 12.791 1.00 76.75 92 LYS A CA 1
ATOM 723 C C . LYS A 1 92 ? -12.890 1.136 11.567 1.00 76.75 92 LYS A C 1
ATOM 725 O O . LYS A 1 92 ? -11.748 0.692 11.669 1.00 76.75 92 LYS A O 1
ATOM 730 N N . THR A 1 93 ? -13.430 1.430 10.391 1.00 81.69 93 THR A N 1
ATOM 731 C CA . THR A 1 93 ? -12.685 1.364 9.132 1.00 81.69 93 THR A CA 1
ATOM 732 C C . THR A 1 93 ? -12.684 2.742 8.495 1.00 81.69 93 THR A C 1
ATOM 734 O O . THR A 1 93 ? -13.737 3.359 8.353 1.00 81.69 93 THR A O 1
ATOM 737 N N . VAL A 1 94 ? -11.504 3.230 8.129 1.00 81.25 94 VAL A N 1
ATOM 738 C CA . VAL A 1 94 ? -11.330 4.496 7.409 1.00 81.25 94 VAL A CA 1
ATOM 739 C C . VAL A 1 94 ? -10.802 4.165 6.028 1.00 81.25 94 VAL A C 1
ATOM 741 O O . VAL A 1 94 ? -9.895 3.348 5.901 1.00 81.25 94 VAL A O 1
ATOM 744 N N . THR A 1 95 ? -11.386 4.771 4.997 1.00 86.88 95 THR A N 1
ATOM 745 C CA . THR A 1 95 ? -10.957 4.560 3.614 1.00 86.88 95 THR A CA 1
ATOM 746 C C . THR A 1 95 ? -10.455 5.870 3.048 1.00 86.88 95 THR A C 1
ATOM 748 O O . THR A 1 95 ? -11.179 6.865 3.009 1.00 86.88 95 THR A O 1
ATOM 751 N N . ALA A 1 96 ? -9.210 5.855 2.596 1.00 86.44 96 ALA A N 1
ATOM 752 C CA . ALA A 1 96 ? -8.602 6.977 1.909 1.00 86.44 96 ALA A CA 1
ATOM 753 C C . ALA A 1 96 ? -8.135 6.535 0.524 1.00 86.44 96 ALA A C 1
ATOM 755 O O . ALA A 1 96 ? -7.892 5.356 0.277 1.00 86.44 96 ALA A O 1
ATOM 756 N N . THR A 1 97 ? -8.027 7.504 -0.376 1.00 89.06 97 THR A N 1
ATOM 757 C CA . THR A 1 97 ? -7.560 7.297 -1.744 1.00 89.06 97 THR A CA 1
ATOM 758 C C . THR A 1 97 ? -6.233 8.013 -1.928 1.00 89.06 97 THR A C 1
ATOM 760 O O . THR A 1 97 ? -6.069 9.149 -1.466 1.00 89.06 97 THR A O 1
ATOM 763 N N . GLY A 1 98 ? -5.278 7.393 -2.611 1.00 88.31 98 GLY A N 1
ATOM 764 C CA . GLY A 1 98 ? -3.970 7.991 -2.831 1.00 88.31 98 GLY A CA 1
ATOM 765 C C . GLY A 1 98 ? -3.114 7.236 -3.830 1.00 88.31 98 GLY A C 1
ATOM 766 O O . GLY A 1 98 ? -3.531 6.248 -4.427 1.00 88.31 98 GLY A O 1
ATOM 767 N N . ASN A 1 99 ? -1.906 7.755 -4.014 1.00 90.75 99 ASN A N 1
ATOM 768 C CA . ASN A 1 99 ? -0.980 7.260 -5.017 1.00 90.75 99 ASN A CA 1
ATOM 769 C C . ASN A 1 99 ? 0.052 6.340 -4.371 1.00 90.75 99 ASN A C 1
ATOM 771 O O . ASN A 1 99 ? 0.473 6.571 -3.230 1.00 90.75 99 ASN A O 1
ATOM 775 N N . PHE A 1 100 ? 0.472 5.341 -5.139 1.00 90.44 100 PHE A N 1
ATOM 776 C CA . PHE A 1 100 ? 1.493 4.382 -4.761 1.00 90.44 100 PHE A CA 1
ATOM 777 C C . PHE A 1 100 ? 2.533 4.226 -5.848 1.00 90.44 100 PHE A C 1
ATOM 779 O O . PHE A 1 100 ? 2.233 4.250 -7.044 1.00 90.44 100 PHE A O 1
ATOM 786 N N . THR A 1 101 ? 3.750 3.986 -5.391 1.00 90.81 101 THR A N 1
ATOM 787 C CA . THR A 1 101 ? 4.850 3.575 -6.239 1.00 90.81 101 THR A CA 1
ATOM 788 C C . THR A 1 101 ? 5.103 2.088 -6.053 1.00 90.81 101 THR A C 1
ATOM 790 O O . THR A 1 101 ? 5.099 1.573 -4.937 1.00 90.81 101 THR A O 1
ATOM 793 N N . HIS A 1 102 ? 5.322 1.403 -7.165 1.00 91.75 102 HIS A N 1
ATOM 794 C CA . HIS A 1 102 ? 5.682 -0.005 -7.212 1.00 91.75 102 HIS A CA 1
ATOM 795 C C . HIS A 1 102 ? 7.194 -0.167 -7.069 1.00 91.75 102 HIS A C 1
ATOM 797 O O . HIS A 1 102 ? 7.938 0.489 -7.800 1.00 91.75 102 HIS A O 1
ATOM 803 N N . ILE A 1 103 ? 7.641 -1.036 -6.165 1.00 90.00 103 ILE A N 1
ATOM 804 C CA . ILE A 1 103 ? 9.039 -1.460 -6.046 1.00 90.00 103 ILE A CA 1
ATOM 805 C C . ILE A 1 103 ? 9.158 -2.982 -6.056 1.00 90.00 103 ILE A C 1
ATOM 807 O O . ILE A 1 103 ? 8.279 -3.676 -5.551 1.00 90.00 103 ILE A O 1
ATOM 811 N N . ASP A 1 104 ? 10.300 -3.472 -6.524 1.00 88.25 104 ASP A N 1
ATOM 812 C CA . ASP A 1 104 ? 10.742 -4.834 -6.240 1.00 88.25 104 ASP A CA 1
ATOM 813 C C . ASP A 1 104 ? 11.714 -4.795 -5.054 1.00 88.25 104 ASP A C 1
ATOM 815 O O . ASP A 1 104 ? 12.794 -4.202 -5.132 1.00 88.25 104 ASP A O 1
ATOM 819 N N . ASN A 1 105 ? 11.292 -5.372 -3.929 1.00 85.12 105 ASN A N 1
ATOM 820 C CA . ASN A 1 105 ? 12.119 -5.538 -2.735 1.00 85.12 105 ASN A CA 1
ATOM 821 C C . ASN A 1 105 ? 12.622 -6.981 -2.558 1.00 85.12 105 ASN A C 1
ATOM 823 O O . ASN A 1 105 ? 13.328 -7.245 -1.589 1.00 85.12 105 ASN A O 1
ATOM 827 N N . GLY A 1 106 ? 12.272 -7.905 -3.461 1.00 85.69 106 GLY A N 1
ATOM 828 C CA . GLY A 1 106 ? 12.583 -9.331 -3.353 1.00 85.69 106 GLY A CA 1
ATOM 829 C C . GLY A 1 106 ? 11.828 -10.082 -2.249 1.00 85.69 106 GLY A C 1
ATOM 830 O O . GLY A 1 106 ? 12.067 -11.277 -2.073 1.00 85.69 106 GLY A O 1
ATOM 831 N N . GLU A 1 107 ? 10.927 -9.420 -1.514 1.00 86.00 107 GLU A N 1
ATOM 832 C CA . GLU A 1 107 ? 10.175 -10.044 -0.424 1.00 86.00 107 GLU A CA 1
ATOM 833 C C . GLU A 1 107 ? 8.951 -10.803 -0.963 1.00 86.00 107 GLU A C 1
ATOM 835 O O . GLU A 1 107 ? 8.188 -10.261 -1.773 1.00 86.00 107 GLU A O 1
ATOM 840 N N . PRO A 1 108 ? 8.716 -12.047 -0.509 1.00 87.25 108 PRO A N 1
ATOM 841 C CA . PRO A 1 108 ? 7.601 -12.861 -0.981 1.00 87.25 108 PRO A CA 1
ATOM 842 C C . PRO A 1 108 ? 6.258 -12.455 -0.362 1.00 87.25 108 PRO A C 1
ATOM 844 O O . PRO A 1 108 ? 5.210 -12.819 -0.896 1.00 87.25 108 PRO A O 1
ATOM 847 N N . GLU A 1 109 ? 6.257 -11.716 0.747 1.00 89.38 109 GLU A N 1
ATOM 848 C CA . GLU A 1 109 ? 5.040 -11.312 1.455 1.00 89.38 109 GLU A CA 1
ATOM 849 C C . GLU A 1 109 ? 4.503 -9.967 0.938 1.00 89.38 109 GLU A C 1
ATOM 851 O O . GLU A 1 109 ? 5.295 -9.074 0.635 1.00 89.38 109 GLU A O 1
ATOM 856 N N . PRO A 1 110 ? 3.175 -9.782 0.811 1.00 89.12 110 PRO A N 1
ATOM 857 C CA . PRO A 1 110 ? 2.597 -8.489 0.462 1.00 89.12 110 PRO A CA 1
ATOM 858 C C . PRO A 1 110 ? 2.947 -7.420 1.502 1.00 89.12 110 PRO A C 1
ATOM 860 O O . PRO A 1 110 ? 2.646 -7.586 2.682 1.00 89.12 110 PRO A O 1
ATOM 863 N N . MET A 1 111 ? 3.527 -6.313 1.044 1.00 90.31 111 MET A N 1
ATOM 864 C CA . MET A 1 111 ? 3.961 -5.192 1.871 1.00 90.31 111 MET A CA 1
ATOM 865 C C . MET A 1 111 ? 3.339 -3.879 1.388 1.00 90.31 111 MET A C 1
ATOM 867 O O . MET A 1 111 ? 3.345 -3.566 0.191 1.00 90.31 111 MET A O 1
ATOM 871 N N . LEU A 1 112 ? 2.869 -3.074 2.344 1.00 89.62 112 LEU A N 1
ATOM 872 C CA . LEU A 1 112 ? 2.319 -1.740 2.108 1.00 89.62 112 LEU A CA 1
ATOM 873 C C . LEU A 1 112 ? 2.982 -0.703 3.019 1.00 89.62 112 LEU A C 1
ATOM 875 O O . LEU A 1 112 ? 2.792 -0.709 4.232 1.00 89.62 112 LEU A O 1
ATOM 879 N N . CYS A 1 113 ? 3.669 0.267 2.426 1.00 87.69 113 CYS A N 1
ATOM 880 C CA . CYS A 1 113 ? 4.136 1.448 3.146 1.00 87.69 113 CYS A CA 1
ATOM 881 C C . CYS A 1 113 ? 3.198 2.627 2.880 1.00 87.69 113 CYS A C 1
ATOM 883 O O . CYS A 1 113 ? 2.923 2.972 1.727 1.00 87.69 113 CYS A O 1
ATOM 885 N N . LEU A 1 114 ? 2.728 3.276 3.941 1.00 87.56 114 LEU A N 1
ATOM 886 C CA . LEU A 1 114 ? 1.911 4.482 3.858 1.00 87.56 114 LEU A CA 1
ATOM 887 C C . LEU A 1 114 ? 2.750 5.705 4.235 1.00 87.56 114 LEU A C 1
ATOM 889 O O . LEU A 1 114 ? 3.146 5.879 5.388 1.00 87.56 114 LEU A O 1
ATOM 893 N N . GLY A 1 115 ? 2.993 6.568 3.248 1.00 85.62 115 GLY A N 1
ATOM 894 C CA . GLY A 1 115 ? 3.713 7.824 3.442 1.00 85.62 115 GLY A CA 1
ATOM 895 C C . GLY A 1 115 ? 2.903 8.910 4.164 1.00 85.62 115 GLY A C 1
ATOM 896 O O . GLY A 1 115 ? 1.712 8.778 4.451 1.00 85.62 115 GLY A O 1
ATOM 897 N N . MET A 1 116 ? 3.531 10.059 4.378 1.00 83.44 116 MET A N 1
ATOM 898 C CA . MET A 1 116 ? 2.979 11.233 5.051 1.00 83.44 116 MET A CA 1
ATOM 899 C C . MET A 1 116 ? 1.685 11.752 4.414 1.00 83.44 116 MET A C 1
ATOM 901 O O . MET A 1 116 ? 0.776 12.187 5.122 1.00 83.44 116 MET A O 1
ATOM 905 N N . THR A 1 117 ? 1.560 11.681 3.085 1.00 83.81 117 THR A N 1
ATOM 906 C CA . THR A 1 117 ? 0.317 12.064 2.390 1.00 83.81 117 THR A CA 1
ATOM 907 C C . THR A 1 117 ? -0.868 11.208 2.829 1.00 83.81 117 THR A C 1
ATOM 909 O O . THR A 1 117 ? -1.979 11.714 2.992 1.00 83.81 117 THR A O 1
ATOM 912 N N . TRP A 1 118 ? -0.632 9.915 3.048 1.00 84.62 118 TRP A N 1
ATOM 913 C CA . TRP A 1 118 ? -1.643 8.987 3.539 1.00 84.62 118 TRP A CA 1
ATOM 914 C C . TRP A 1 118 ? -1.987 9.259 4.991 1.00 84.62 118 TRP A C 1
ATOM 916 O O . TRP A 1 118 ? -3.159 9.420 5.322 1.00 84.62 118 TRP A O 1
ATOM 926 N N . ILE A 1 119 ? -0.961 9.386 5.829 1.00 80.25 119 ILE A N 1
ATOM 927 C CA . ILE A 1 119 ? -1.100 9.705 7.248 1.00 80.25 119 ILE A CA 1
ATOM 928 C C . ILE A 1 119 ? -2.000 10.930 7.435 1.00 80.25 119 ILE A C 1
ATOM 930 O O . ILE A 1 119 ? -2.985 10.844 8.159 1.00 80.25 119 ILE A O 1
ATOM 934 N N . ARG A 1 120 ? -1.733 12.036 6.726 1.00 82.69 120 ARG A N 1
ATOM 935 C CA . ARG A 1 120 ? -2.539 13.266 6.826 1.00 82.69 120 ARG A CA 1
ATOM 936 C C . ARG A 1 120 ? -4.002 13.044 6.449 1.00 82.69 120 ARG A C 1
ATOM 938 O O . ARG A 1 120 ? -4.881 13.458 7.190 1.00 82.69 120 ARG A O 1
ATOM 945 N N . LYS A 1 121 ? -4.278 12.332 5.351 1.00 83.12 121 LYS A N 1
ATOM 946 C CA . LYS A 1 121 ? -5.657 12.029 4.918 1.00 83.12 121 LYS A CA 1
ATOM 947 C C . LYS A 1 121 ? -6.420 11.205 5.952 1.00 83.12 121 LYS A C 1
ATOM 949 O O . LYS A 1 121 ? -7.591 11.469 6.218 1.00 83.12 121 LYS A O 1
ATOM 954 N N . VAL A 1 122 ? -5.759 10.201 6.521 1.00 76.75 122 VAL A N 1
ATOM 955 C CA . VAL A 1 122 ? -6.359 9.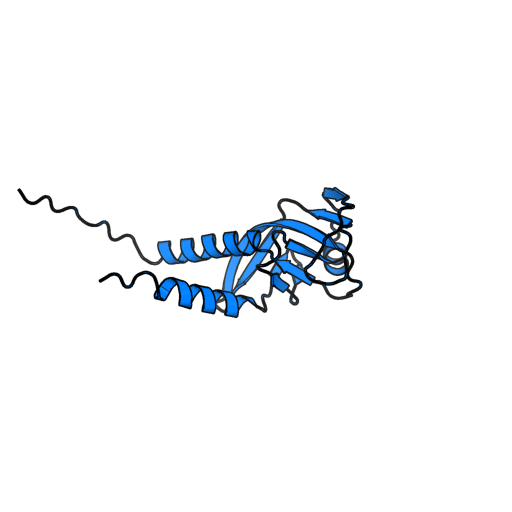325 7.529 1.00 76.75 122 V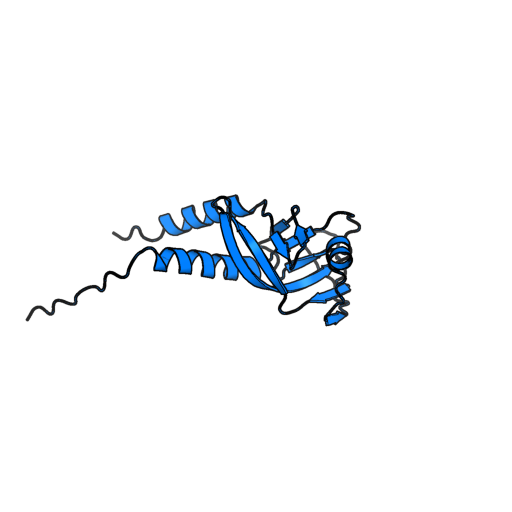AL A CA 1
ATOM 956 C C . VAL A 1 122 ? -6.566 10.093 8.841 1.00 76.75 122 VAL A C 1
ATOM 958 O O . VAL A 1 122 ? -7.631 9.961 9.443 1.00 76.75 122 VAL A O 1
ATOM 961 N N . GLN A 1 123 ? -5.614 10.944 9.244 1.00 74.00 123 GLN A N 1
ATOM 962 C CA . GLN A 1 123 ? -5.758 11.855 10.387 1.00 74.00 123 GLN A CA 1
ATOM 963 C C . GLN A 1 123 ? -6.924 12.816 10.194 1.00 74.00 123 GLN A C 1
ATOM 965 O O . GLN A 1 123 ? -7.782 12.900 11.067 1.00 74.00 123 GLN A O 1
ATOM 970 N N . ASP A 1 124 ? -6.994 13.503 9.056 1.00 73.31 124 ASP A N 1
ATOM 971 C CA . ASP A 1 124 ? -8.054 14.466 8.766 1.00 73.31 124 ASP A CA 1
ATOM 972 C C . ASP A 1 124 ? -9.432 13.803 8.856 1.00 73.31 124 ASP A C 1
ATOM 974 O O . ASP A 1 124 ? -10.331 14.342 9.499 1.00 73.31 124 ASP A O 1
ATOM 978 N N . GLN A 1 125 ? -9.595 12.593 8.307 1.00 69.06 125 GLN A N 1
ATOM 979 C CA . GLN A 1 125 ? -10.843 11.835 8.438 1.00 69.06 125 GLN A CA 1
ATOM 980 C C . GLN A 1 125 ? -11.115 11.386 9.880 1.00 69.06 125 GLN A C 1
ATOM 982 O O . GLN A 1 125 ? -12.258 11.447 10.343 1.00 69.06 125 GLN A O 1
ATOM 987 N N . PHE A 1 126 ? -10.090 10.954 10.615 1.00 65.69 126 PHE A N 1
ATOM 988 C CA . PHE A 1 126 ? -10.229 10.542 12.010 1.00 65.69 126 PHE A CA 1
ATOM 989 C C . PHE A 1 126 ? -10.672 11.714 12.900 1.00 65.69 126 PHE A C 1
ATOM 991 O O . PHE A 1 126 ? -11.690 11.611 13.587 1.00 65.69 126 PHE A O 1
ATOM 998 N N . PHE A 1 127 ? -9.986 12.857 12.805 1.00 60.03 127 PHE A N 1
ATOM 999 C CA . PHE A 1 127 ? -10.319 14.087 13.523 1.00 60.03 127 PHE A CA 1
ATOM 1000 C C . PHE A 1 127 ? -11.664 14.675 13.096 1.00 60.03 127 PHE A C 1
ATOM 1002 O O . PHE A 1 127 ? -12.386 15.198 13.945 1.00 60.03 127 PHE A O 1
ATOM 1009 N N . PHE A 1 128 ? -12.029 14.575 11.815 1.00 55.12 128 PHE A N 1
ATOM 1010 C CA . PHE A 1 128 ? -13.353 14.974 11.338 1.00 55.12 128 PHE A CA 1
ATOM 1011 C C . PHE A 1 128 ? -14.451 14.131 11.995 1.00 55.12 128 PHE A C 1
ATOM 1013 O O . PHE A 1 128 ? -15.404 14.679 12.542 1.00 55.12 128 PHE A O 1
ATOM 1020 N N . THR A 1 129 ? -14.269 12.806 12.054 1.00 53.53 129 THR A N 1
ATOM 1021 C CA . THR A 1 129 ? -15.267 11.926 12.683 1.00 53.53 129 THR A CA 1
ATOM 1022 C C . THR A 1 129 ? -15.402 12.180 14.189 1.00 53.53 129 THR A C 1
ATOM 1024 O O . THR A 1 129 ? -16.499 12.084 14.727 1.00 53.53 129 THR A O 1
ATOM 1027 N N . MET A 1 130 ? -14.302 12.480 14.892 1.00 52.06 130 MET A N 1
ATOM 1028 C CA . MET A 1 130 ? -14.366 12.786 16.327 1.00 52.06 130 MET A CA 1
ATOM 1029 C C . MET A 1 130 ? -15.027 14.142 16.600 1.00 52.06 130 MET A C 1
ATOM 1031 O O . MET A 1 130 ? -15.790 14.256 17.557 1.00 52.06 130 MET A O 1
ATOM 1035 N N . ARG A 1 131 ? -14.812 15.143 15.731 1.00 51.94 131 ARG A N 1
ATOM 1036 C CA . ARG A 1 131 ? -15.492 16.447 15.819 1.00 51.94 131 ARG A CA 1
ATOM 1037 C C . ARG A 1 131 ? -17.004 16.351 15.614 1.00 51.94 131 ARG A C 1
ATOM 1039 O O . ARG A 1 131 ? -17.734 17.048 16.309 1.00 51.94 131 ARG A O 1
ATOM 1046 N N . ASP A 1 132 ? -17.470 15.479 14.723 1.00 46.19 132 ASP A N 1
ATOM 1047 C CA . ASP A 1 132 ? -18.909 15.256 14.515 1.00 46.19 132 ASP A CA 1
ATOM 1048 C C . ASP A 1 132 ? -19.582 14.538 15.697 1.00 46.19 132 ASP A C 1
ATOM 1050 O O . ASP A 1 132 ? -20.765 14.751 15.959 1.00 46.19 132 ASP A O 1
ATOM 1054 N N . MET A 1 133 ? -18.839 13.727 16.461 1.00 47.91 133 MET A N 1
ATOM 1055 C CA . MET A 1 133 ? -19.359 13.113 17.692 1.00 47.91 133 MET A CA 1
ATOM 1056 C C . MET A 1 133 ? -19.408 14.090 18.880 1.00 47.91 133 MET A C 1
ATOM 1058 O O . MET A 1 133 ? -20.180 13.874 19.815 1.00 47.91 133 MET A O 1
ATOM 1062 N N . SER A 1 134 ? -18.643 15.187 18.848 1.00 44.62 134 SER A N 1
ATOM 1063 C CA . SER A 1 134 ? -18.718 16.277 19.829 1.00 44.62 134 SER A CA 1
ATOM 1064 C C . SER A 1 134 ? -19.664 17.379 19.338 1.00 44.62 134 SER A C 1
ATOM 1066 O O . SER A 1 134 ? -19.215 18.429 18.879 1.00 44.62 134 SER A O 1
ATOM 1068 N N . GLY A 1 135 ? -20.973 17.120 19.392 1.00 40.81 135 GLY A N 1
ATOM 1069 C CA . GLY A 1 135 ? -22.024 18.007 18.884 1.00 40.81 135 GLY A CA 1
ATOM 1070 C C . GLY A 1 135 ? -21.764 19.507 19.092 1.00 40.81 135 GLY A C 1
ATOM 1071 O O . GLY A 1 135 ? -21.396 19.962 20.177 1.00 40.81 135 GLY A O 1
ATOM 1072 N N . TYR A 1 136 ? -21.976 20.278 18.025 1.00 42.97 136 TYR A N 1
ATOM 1073 C CA . TYR A 1 136 ? -21.852 21.732 18.004 1.00 42.97 136 TYR A CA 1
ATOM 1074 C C . TYR A 1 136 ? -22.640 22.387 19.148 1.00 42.97 136 TYR A C 1
ATOM 1076 O O . TYR A 1 136 ? -23.865 22.470 19.111 1.00 42.97 136 TYR A O 1
ATOM 1084 N N . SER A 1 137 ? -21.928 22.938 20.132 1.00 39.47 137 SER A N 1
ATOM 1085 C CA . SER A 1 137 ? -22.466 24.008 20.972 1.00 39.47 137 SER A CA 1
ATOM 1086 C C . SER A 1 137 ? -22.151 25.328 20.278 1.00 39.47 137 SER A C 1
ATOM 1088 O O . SER A 1 137 ? -21.020 25.811 20.327 1.00 39.47 137 SER A O 1
ATOM 1090 N N . VAL A 1 138 ? -23.134 25.897 19.582 1.00 41.59 138 VAL A N 1
ATOM 1091 C CA . VAL A 1 138 ? -23.047 27.271 19.070 1.00 41.59 138 VAL A CA 1
ATOM 1092 C C . VAL A 1 138 ? -22.862 28.192 20.284 1.00 41.59 138 VAL A C 1
ATOM 1094 O O . VAL A 1 138 ? -23.694 28.125 21.193 1.00 41.59 138 VAL A O 1
ATOM 1097 N N . PRO A 1 139 ? -21.828 29.051 20.366 1.00 37.91 139 PRO A N 1
ATOM 1098 C CA . PRO A 1 139 ? -21.804 30.066 21.403 1.00 37.91 139 PRO A CA 1
ATOM 1099 C C . PRO A 1 139 ? -22.935 31.040 21.082 1.00 37.91 139 PRO A C 1
ATOM 1101 O O . PRO A 1 139 ? -22.871 31.782 20.101 1.00 37.91 139 PRO A O 1
ATOM 1104 N N . SER A 1 140 ? -23.999 31.014 21.880 1.00 38.06 140 SER A N 1
ATOM 1105 C CA . SER A 1 140 ? -25.024 32.049 21.864 1.00 38.06 140 SER A CA 1
ATOM 1106 C C . SER A 1 140 ? -24.344 33.382 22.167 1.00 38.06 140 SER A C 1
ATOM 1108 O O . SER A 1 140 ? -23.939 33.637 23.302 1.00 38.06 140 SER A O 1
ATOM 1110 N N . SER A 1 141 ? -24.182 34.223 21.149 1.00 42.81 141 SER A N 1
ATOM 1111 C CA . SER A 1 141 ? -23.718 35.595 21.304 1.00 42.81 141 SER A CA 1
ATOM 1112 C C . SER A 1 141 ? -24.786 36.390 22.056 1.00 42.81 141 SER A C 1
ATOM 1114 O O . SER A 1 141 ? -25.723 36.917 21.455 1.00 42.81 141 SER A O 1
ATOM 1116 N N . SER A 1 142 ? -24.672 36.469 23.380 1.00 40.97 142 SER A N 1
ATOM 1117 C CA . SER A 1 142 ? -25.402 37.460 24.164 1.00 40.97 142 SER A CA 1
ATOM 1118 C C . SER A 1 142 ? -24.740 38.821 23.942 1.00 40.97 142 SER A C 1
ATOM 1120 O O . SER A 1 142 ? -23.731 39.146 24.569 1.00 40.97 142 SER A O 1
ATOM 1122 N N . SER A 1 143 ? -25.295 39.609 23.021 1.00 43.53 143 SER A N 1
ATOM 1123 C CA . SER A 1 143 ? -25.065 41.054 22.974 1.00 43.53 143 SER A CA 1
ATOM 1124 C C . SER A 1 143 ? -25.609 41.669 24.260 1.00 43.53 143 SER A C 1
ATOM 1126 O O . SER A 1 143 ? -26.823 41.779 24.424 1.00 43.53 143 SER A O 1
ATOM 1128 N N . ASN A 1 144 ? -24.719 42.084 25.159 1.00 39.97 144 ASN A N 1
ATOM 1129 C CA . ASN A 1 144 ? -25.079 43.036 26.203 1.00 39.97 144 ASN A CA 1
ATOM 1130 C C . ASN A 1 144 ? -25.071 44.445 25.600 1.00 39.97 144 ASN A C 1
ATOM 1132 O O . ASN A 1 144 ? -24.089 44.852 24.975 1.00 39.97 144 ASN A O 1
ATOM 1136 N N . LYS A 1 145 ? -26.210 45.125 25.752 1.00 39.62 145 LYS A N 1
ATOM 1137 C CA . LYS A 1 145 ? -26.367 46.576 25.607 1.00 39.62 145 LYS A CA 1
ATOM 1138 C C . LYS A 1 145 ? -25.681 47.306 26.754 1.00 39.62 145 LYS A C 1
ATOM 1140 O O . LYS A 1 145 ? -25.654 46.729 27.863 1.00 39.62 145 LYS A O 1
#

Organism: NCBI:txid1213867

pLDDT: mean 73.64, std 17.19, range [34.03, 92.25]

Sequence (145 aa):
MCQSHIVQKEESDEWFSSLQYLNAKIDNLLISDSFLDPRSEIGVLNDSTINALGWKANKSSDFDIKGNSKHSTKSLGWFTDVSVSIKYKDGKTVTATGNFTHIDNGEPEPMLCLGMTWIRKVQDQFFFTMRDMSGYSVPSSSSNK